Protein AF-A0A6L3ZX43-F1 (afdb_monomer_lite)

Foldseek 3Di:
DKAKEWEDEPDDDVVQVVVVVVCVVVVGDYHYDYCVPVVVSQVLCCVVPVDSDPGDMAMDPVPDRDHD

Sequence (68 aa):
MRQLVMYVRRNFCPYVGIARHVLDELGVPYREIDMDIDFAARERVVKWTGFLSVPTLVVAEVGEVVPY

Secondary structure (DSSP, 8-state):
-EEEEEEE-SS--HHHHHHHHHHHHTT--EEEEETTT-HHHHHHHHHHHSS--SSEEEEEETT--S--

Radius of gyration: 11.5 Å; chains: 1; bounding box: 31×18×30 Å

Structure (mmCIF, N/CA/C/O backbone):
data_AF-A0A6L3ZX43-F1
#
_entry.id   AF-A0A6L3ZX43-F1
#
loop_
_atom_site.group_PDB
_atom_site.id
_atom_site.type_symbol
_atom_site.label_atom_id
_atom_site.label_alt_id
_atom_site.label_comp_id
_atom_site.label_asym_id
_atom_site.label_entity_id
_atom_site.label_seq_id
_atom_site.pdbx_PDB_ins_code
_atom_site.Cartn_x
_atom_site.Cartn_y
_atom_site.Cartn_z
_atom_site.occupancy
_atom_site.B_iso_or_equiv
_atom_site.auth_seq_id
_atom_site.auth_comp_id
_atom_site.auth_asym_id
_atom_site.auth_atom_id
_atom_site.pdbx_PDB_model_num
ATOM 1 N N . MET A 1 1 ? -18.858 -6.905 2.109 1.00 87.25 1 MET A N 1
ATOM 2 C CA . MET A 1 1 ? -18.201 -6.376 3.337 1.00 87.25 1 MET A CA 1
ATOM 3 C C . MET A 1 1 ? -16.867 -5.816 2.893 1.00 87.25 1 MET A C 1
ATOM 5 O O . MET A 1 1 ? -16.254 -6.426 2.032 1.00 87.25 1 MET A O 1
ATOM 9 N N . ARG A 1 2 ? -16.413 -4.689 3.446 1.00 95.06 2 ARG A N 1
ATOM 10 C CA . ARG A 1 2 ? -15.233 -3.972 2.932 1.00 95.06 2 ARG A CA 1
ATOM 11 C C . ARG A 1 2 ? -13.997 -4.228 3.791 1.00 95.06 2 ARG A C 1
ATOM 13 O O . ARG A 1 2 ? -14.127 -4.438 4.994 1.00 95.06 2 ARG A O 1
ATOM 20 N N . GLN A 1 3 ? -12.824 -4.165 3.174 1.00 97.06 3 GLN A N 1
ATOM 21 C CA . GLN A 1 3 ? -11.512 -4.247 3.819 1.00 97.06 3 GLN A CA 1
ATOM 22 C C . GLN A 1 3 ? -10.560 -3.197 3.237 1.00 97.06 3 GLN A C 1
ATOM 24 O O . GLN A 1 3 ? -10.725 -2.770 2.093 1.00 97.06 3 GLN A O 1
ATOM 29 N N . LEU A 1 4 ? -9.545 -2.810 4.007 1.00 98.31 4 LEU A N 1
ATOM 30 C CA . LEU A 1 4 ? -8.450 -1.976 3.523 1.00 98.31 4 LEU A CA 1
ATOM 31 C C . LEU A 1 4 ? -7.333 -2.862 2.959 1.00 98.31 4 LEU A C 1
ATOM 33 O O . LEU A 1 4 ? -6.935 -3.848 3.579 1.00 98.31 4 LEU A O 1
ATOM 37 N N . VAL A 1 5 ? -6.810 -2.502 1.791 1.00 98.38 5 VAL A N 1
ATOM 38 C CA . VAL A 1 5 ? -5.686 -3.179 1.142 1.00 98.38 5 VAL A CA 1
ATOM 39 C C . VAL A 1 5 ? -4.571 -2.170 0.913 1.00 98.38 5 VAL A C 1
ATOM 41 O O . VAL A 1 5 ? -4.791 -1.108 0.332 1.00 98.38 5 VAL A O 1
ATOM 44 N N . MET A 1 6 ? -3.365 -2.515 1.356 1.00 98.31 6 MET A N 1
ATOM 45 C CA . MET A 1 6 ? -2.164 -1.711 1.177 1.00 98.31 6 MET A CA 1
ATOM 46 C C . MET A 1 6 ? -1.188 -2.421 0.244 1.00 98.31 6 MET A C 1
ATOM 48 O O . MET A 1 6 ? -0.669 -3.494 0.545 1.00 98.31 6 MET A O 1
ATOM 52 N N . TYR A 1 7 ? -0.905 -1.796 -0.888 1.00 98.06 7 TYR A N 1
ATOM 53 C CA . TYR A 1 7 ? 0.130 -2.231 -1.813 1.00 98.06 7 TYR A CA 1
ATOM 54 C C . TYR A 1 7 ? 1.491 -1.728 -1.331 1.00 98.06 7 TYR A C 1
ATOM 56 O O . TYR A 1 7 ? 1.681 -0.524 -1.125 1.00 98.06 7 TYR A O 1
ATOM 64 N N . VAL A 1 8 ? 2.430 -2.656 -1.152 1.00 97.62 8 VAL A N 1
ATOM 65 C CA . VAL A 1 8 ? 3.763 -2.421 -0.581 1.00 97.62 8 VAL A CA 1
ATOM 66 C C . VAL A 1 8 ? 4.860 -2.991 -1.482 1.00 97.62 8 VAL A C 1
ATOM 68 O O . VAL A 1 8 ? 4.594 -3.705 -2.447 1.00 97.62 8 VAL A O 1
ATOM 71 N N . ARG A 1 9 ? 6.116 -2.676 -1.164 1.00 93.69 9 ARG A N 1
ATOM 72 C CA . ARG A 1 9 ? 7.290 -3.353 -1.728 1.00 93.69 9 ARG A CA 1
ATOM 73 C C . ARG A 1 9 ? 8.139 -3.933 -0.609 1.00 93.69 9 ARG A C 1
ATOM 75 O O . ARG A 1 9 ? 8.064 -3.464 0.528 1.00 93.69 9 ARG A O 1
ATOM 82 N N . ARG A 1 10 ? 8.976 -4.910 -0.948 1.00 85.81 10 ARG A N 1
ATOM 83 C CA . ARG A 1 10 ? 9.917 -5.554 -0.029 1.00 85.81 10 ARG A CA 1
ATOM 84 C C . ARG A 1 10 ? 11.041 -4.614 0.393 1.00 85.81 10 ARG A C 1
ATOM 86 O O . ARG A 1 10 ? 11.485 -4.654 1.537 1.00 85.81 10 ARG A O 1
ATOM 93 N N . ASN A 1 11 ? 11.503 -3.768 -0.526 1.00 85.31 11 ASN A N 1
ATOM 94 C CA . ASN A 1 11 ? 12.529 -2.775 -0.218 1.00 85.31 11 ASN A CA 1
ATOM 95 C C . ASN A 1 11 ? 12.000 -1.716 0.757 1.00 85.31 11 ASN A C 1
ATOM 97 O O . ASN A 1 11 ? 10.856 -1.273 0.652 1.00 85.31 11 ASN A O 1
ATOM 101 N N . PHE A 1 12 ? 12.868 -1.279 1.673 1.00 84.94 12 PHE A N 1
ATOM 102 C CA . PHE A 1 12 ? 12.527 -0.300 2.701 1.00 84.94 12 PHE A CA 1
ATOM 103 C C . PHE A 1 12 ? 11.939 0.985 2.094 1.00 84.94 12 PHE A C 1
ATOM 105 O O . PHE A 1 12 ? 12.571 1.648 1.269 1.00 84.94 12 PHE A O 1
ATOM 112 N N . CYS A 1 13 ? 10.730 1.344 2.531 1.00 91.38 13 CYS A N 1
ATOM 113 C CA . CYS A 1 13 ? 10.065 2.599 2.204 1.00 91.38 13 CYS A CA 1
ATOM 114 C C . CYS A 1 13 ? 9.552 3.242 3.503 1.00 91.38 13 CYS A C 1
ATOM 116 O O . CYS A 1 13 ? 8.697 2.648 4.167 1.00 91.38 13 CYS A O 1
ATOM 118 N N . PRO A 1 14 ? 10.020 4.450 3.869 1.00 95.44 14 PRO A N 1
ATOM 119 C CA . PRO A 1 14 ? 9.613 5.090 5.120 1.00 95.44 14 PRO A CA 1
ATOM 120 C C . PRO A 1 14 ? 8.103 5.358 5.170 1.00 95.44 14 PRO A C 1
ATOM 122 O O . PRO A 1 14 ? 7.489 5.203 6.220 1.00 95.44 14 PRO A O 1
ATOM 125 N N . TYR A 1 15 ? 7.478 5.672 4.031 1.00 96.62 15 TYR A N 1
ATOM 126 C CA . TYR A 1 15 ? 6.040 5.934 3.964 1.00 96.62 15 TYR A CA 1
ATOM 127 C C . TYR A 1 15 ? 5.184 4.690 4.210 1.00 96.62 15 TYR A C 1
ATOM 129 O O . TYR A 1 15 ? 4.110 4.805 4.792 1.00 96.62 15 TYR A O 1
ATOM 137 N N . VAL A 1 16 ? 5.662 3.498 3.832 1.00 97.19 16 VAL A N 1
ATOM 138 C CA . VAL A 1 16 ? 4.985 2.237 4.181 1.00 97.19 16 VAL A CA 1
ATOM 139 C C . VAL A 1 16 ? 5.046 2.021 5.693 1.00 97.19 16 VAL A C 1
ATOM 141 O O . VAL A 1 16 ? 4.039 1.674 6.299 1.00 97.19 16 VAL A O 1
ATOM 144 N N . GLY A 1 17 ? 6.199 2.282 6.318 1.00 97.12 17 GLY A N 1
ATOM 145 C CA . GLY A 1 17 ? 6.346 2.213 7.776 1.00 97.12 17 GLY A CA 1
ATOM 146 C C . GLY A 1 17 ? 5.412 3.175 8.516 1.00 97.12 17 GLY A C 1
ATOM 147 O O . GLY A 1 17 ? 4.745 2.767 9.462 1.00 97.12 17 GLY A O 1
ATOM 148 N N . ILE A 1 18 ? 5.310 4.422 8.045 1.00 98.12 18 ILE A N 1
ATOM 149 C CA . ILE A 1 18 ? 4.382 5.421 8.596 1.00 98.12 18 ILE A CA 1
ATOM 150 C C . ILE A 1 18 ? 2.928 4.953 8.452 1.00 98.12 18 ILE A C 1
ATOM 152 O O . ILE A 1 18 ? 2.173 5.027 9.415 1.00 98.12 18 ILE A O 1
ATOM 156 N N . ALA A 1 19 ? 2.536 4.440 7.282 1.00 98.12 19 ALA A N 1
ATOM 157 C CA . ALA A 1 19 ? 1.174 3.958 7.061 1.00 98.12 19 ALA A CA 1
ATOM 158 C C . ALA A 1 19 ? 0.812 2.789 7.988 1.00 98.12 19 ALA A C 1
ATOM 160 O O . ALA A 1 19 ? -0.256 2.821 8.590 1.00 98.12 19 ALA A O 1
ATOM 161 N N . ARG A 1 20 ? 1.712 1.808 8.161 1.00 97.88 20 ARG A N 1
ATOM 162 C CA . ARG A 1 20 ? 1.531 0.709 9.127 1.00 97.88 20 ARG A CA 1
ATOM 163 C C . ARG A 1 20 ? 1.278 1.248 10.529 1.00 97.88 20 ARG A C 1
ATOM 165 O O . ARG A 1 20 ? 0.266 0.918 11.128 1.00 97.88 20 ARG A O 1
ATOM 172 N N . HIS A 1 21 ? 2.151 2.138 11.000 1.00 98.25 21 HIS A N 1
ATOM 173 C CA . HIS A 1 21 ? 2.051 2.708 12.339 1.00 98.25 21 HIS A CA 1
ATOM 174 C C . HIS A 1 21 ? 0.719 3.432 12.569 1.00 98.25 21 HIS A C 1
ATOM 176 O O . HIS A 1 21 ? 0.040 3.147 13.546 1.00 98.25 21 HIS A O 1
ATOM 182 N N . VAL A 1 22 ? 0.305 4.299 11.639 1.00 98.50 22 VAL A N 1
ATOM 183 C CA . VAL A 1 22 ? -0.975 5.021 11.741 1.00 98.50 22 VAL A CA 1
ATOM 184 C C . VAL A 1 22 ? -2.166 4.058 11.739 1.00 98.50 22 VAL A C 1
ATOM 186 O O . VAL A 1 22 ? -3.104 4.239 12.511 1.00 98.50 22 VAL A O 1
ATOM 189 N N . LEU A 1 23 ? -2.157 3.033 10.882 1.00 98.50 23 LEU A N 1
ATOM 190 C CA . LEU A 1 23 ? -3.247 2.054 10.824 1.00 98.50 23 LEU A CA 1
ATOM 191 C C . LEU A 1 23 ? -3.316 1.202 12.097 1.00 98.50 23 LEU A C 1
ATOM 193 O O . LEU A 1 23 ? -4.416 0.948 12.591 1.00 98.50 23 LEU A O 1
ATOM 197 N N . ASP A 1 24 ? -2.163 0.827 12.651 1.00 98.25 24 ASP A N 1
ATOM 198 C CA . ASP A 1 24 ? -2.060 0.082 13.905 1.00 98.25 24 ASP A CA 1
ATOM 199 C C . ASP A 1 24 ? -2.557 0.924 15.094 1.00 98.25 24 ASP A C 1
ATOM 201 O O . ASP A 1 24 ? -3.350 0.437 15.900 1.00 98.25 24 ASP A O 1
ATOM 205 N N . GLU A 1 25 ? -2.167 2.203 15.180 1.00 98.56 25 GLU A N 1
ATOM 206 C CA . GLU A 1 25 ? -2.639 3.138 16.216 1.00 98.56 25 GLU A CA 1
ATOM 207 C C . GLU A 1 25 ? -4.158 3.341 16.178 1.00 98.56 25 GLU A C 1
ATOM 209 O O . GLU A 1 25 ? -4.806 3.443 17.220 1.00 98.56 25 GLU A O 1
ATOM 214 N N . LEU A 1 26 ? -4.738 3.378 14.977 1.00 98.25 26 LEU A N 1
ATOM 215 C CA . LEU A 1 26 ? -6.179 3.528 14.778 1.00 98.25 26 LEU A CA 1
ATOM 216 C C . LEU A 1 26 ? -6.950 2.203 14.905 1.00 98.25 26 LEU A C 1
ATOM 218 O O . LEU A 1 26 ? -8.179 2.209 14.823 1.00 98.25 26 LEU A O 1
ATOM 222 N N . GLY A 1 27 ? -6.259 1.071 15.077 1.00 98.06 27 GLY A N 1
ATOM 223 C CA . GLY A 1 27 ? -6.878 -0.254 15.126 1.00 98.06 27 GLY A CA 1
ATOM 224 C C . GLY A 1 27 ? -7.589 -0.644 13.826 1.00 98.06 27 GLY A C 1
ATOM 225 O O . GLY A 1 27 ? -8.577 -1.380 13.860 1.00 98.06 27 GLY A O 1
ATOM 226 N N . VAL A 1 28 ? -7.130 -0.132 12.681 1.00 97.88 28 VAL A N 1
ATOM 227 C CA . VAL A 1 28 ? -7.736 -0.389 11.369 1.00 97.88 28 VAL A CA 1
ATOM 228 C C . VAL A 1 28 ? -7.103 -1.645 10.769 1.00 97.88 28 VAL A C 1
ATOM 230 O O . VAL A 1 28 ? -5.930 -1.607 10.407 1.00 97.88 28 VAL A O 1
ATOM 233 N N . PRO A 1 29 ? -7.840 -2.760 10.605 1.00 97.50 29 PRO A N 1
ATOM 234 C CA . PRO A 1 29 ? -7.290 -3.950 9.970 1.00 97.50 29 PRO A CA 1
ATOM 235 C C . PRO A 1 29 ? -7.073 -3.715 8.470 1.00 97.50 29 PRO A C 1
ATOM 237 O O . PRO A 1 29 ? -7.940 -3.176 7.775 1.00 97.50 29 PRO A O 1
ATOM 240 N N . TYR A 1 30 ? -5.933 -4.171 7.953 1.00 97.75 30 TYR A N 1
ATOM 241 C CA . TYR A 1 30 ? -5.595 -4.102 6.534 1.00 97.75 30 TYR A CA 1
ATOM 242 C C . TYR A 1 30 ? -4.884 -5.367 6.054 1.00 97.75 30 TYR A C 1
ATOM 244 O O . TYR A 1 30 ? -4.266 -6.099 6.826 1.00 97.75 30 TYR A O 1
ATOM 252 N N . ARG A 1 31 ? -4.966 -5.611 4.744 1.00 97.44 31 ARG A N 1
ATOM 253 C CA . ARG A 1 31 ? -4.215 -6.656 4.044 1.00 97.44 31 ARG A CA 1
ATOM 254 C C . ARG A 1 31 ? -3.086 -6.029 3.238 1.00 97.44 31 ARG A C 1
ATOM 256 O O . ARG A 1 31 ? -3.330 -5.135 2.433 1.00 97.44 31 ARG A O 1
ATOM 263 N N . GLU A 1 32 ? -1.873 -6.543 3.386 1.00 97.50 32 GLU A N 1
ATOM 264 C CA . GLU A 1 32 ? -0.755 -6.144 2.530 1.00 97.50 32 GLU A CA 1
ATOM 265 C C . GLU A 1 32 ? -0.665 -6.990 1.257 1.00 97.50 32 GLU A C 1
ATOM 267 O O . GLU A 1 32 ? -0.903 -8.201 1.277 1.00 97.50 32 GLU A O 1
ATOM 272 N N . ILE A 1 33 ? -0.288 -6.343 0.154 1.00 97.56 33 ILE A N 1
ATOM 273 C CA . ILE A 1 33 ? 0.045 -6.983 -1.121 1.00 97.56 33 ILE A CA 1
ATOM 274 C C . ILE A 1 33 ? 1.452 -6.547 -1.533 1.00 97.56 33 ILE A C 1
ATOM 276 O O . ILE A 1 33 ? 1.678 -5.377 -1.845 1.00 97.56 33 ILE A O 1
ATOM 280 N N . ASP A 1 34 ? 2.392 -7.494 -1.536 1.00 95.88 34 ASP A N 1
ATOM 281 C CA . ASP A 1 34 ? 3.775 -7.265 -1.964 1.00 95.88 34 ASP A CA 1
ATOM 282 C C . ASP A 1 34 ? 3.882 -7.311 -3.496 1.00 95.88 34 ASP A C 1
ATOM 284 O O . ASP A 1 34 ? 3.783 -8.373 -4.120 1.00 95.88 34 ASP A O 1
ATOM 288 N N . MET A 1 35 ? 4.104 -6.145 -4.105 1.00 95.50 35 MET A N 1
ATOM 289 C CA . MET A 1 35 ? 4.229 -5.991 -5.559 1.00 95.50 35 MET A CA 1
ATOM 290 C C . MET A 1 35 ? 5.549 -6.533 -6.123 1.00 95.50 35 MET A C 1
ATOM 292 O O . MET A 1 35 ? 5.695 -6.619 -7.343 1.00 95.50 35 MET A O 1
ATOM 296 N N . ASP A 1 36 ? 6.522 -6.861 -5.265 1.00 93.19 36 ASP A N 1
ATOM 297 C CA . ASP A 1 36 ? 7.769 -7.503 -5.693 1.00 93.19 36 ASP A CA 1
ATOM 298 C C . ASP A 1 36 ? 7.579 -9.019 -5.899 1.00 93.19 36 ASP A C 1
ATOM 300 O O . ASP A 1 36 ? 8.423 -9.666 -6.519 1.00 93.19 36 ASP A O 1
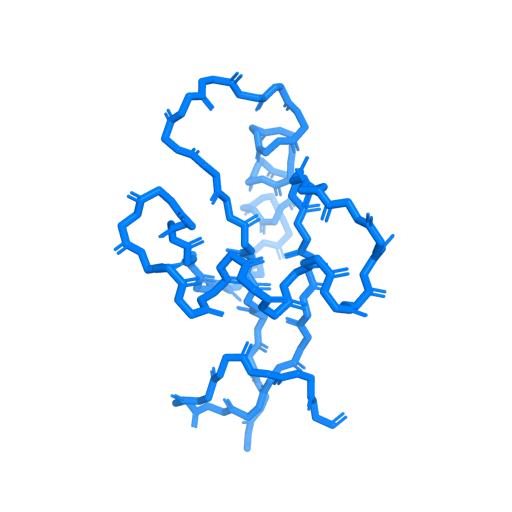ATOM 304 N N . ILE A 1 37 ? 6.465 -9.581 -5.407 1.00 94.81 37 ILE A N 1
ATOM 305 C CA . ILE A 1 37 ? 6.069 -10.987 -5.592 1.00 94.81 37 ILE A CA 1
ATOM 306 C C . ILE A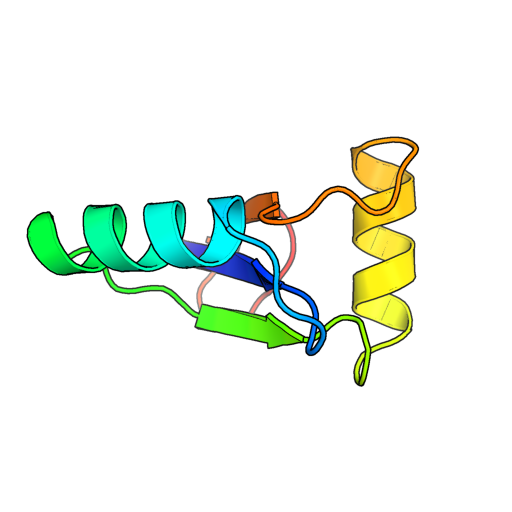 1 37 ? 4.895 -11.095 -6.574 1.00 94.81 37 ILE A C 1
ATOM 308 O O . ILE A 1 37 ? 4.909 -11.945 -7.464 1.00 94.81 37 ILE A O 1
ATOM 312 N N . ASP A 1 38 ? 3.875 -10.243 -6.426 1.00 95.19 38 ASP A N 1
ATOM 313 C CA . ASP A 1 38 ? 2.704 -10.214 -7.306 1.00 95.19 38 ASP A CA 1
ATOM 314 C C . ASP A 1 38 ? 2.908 -9.193 -8.440 1.00 95.19 38 ASP A C 1
ATOM 316 O O . ASP A 1 38 ? 2.644 -7.995 -8.306 1.00 95.19 38 ASP A O 1
ATOM 320 N N . PHE A 1 39 ? 3.352 -9.674 -9.602 1.00 95.31 39 PHE A N 1
ATOM 321 C CA . PHE A 1 39 ? 3.521 -8.828 -10.787 1.00 95.31 39 PHE A CA 1
ATOM 322 C C . PHE A 1 39 ? 2.200 -8.227 -11.287 1.00 95.31 39 PHE A C 1
ATOM 324 O O . PHE A 1 39 ? 2.196 -7.104 -11.790 1.00 95.31 39 PHE A O 1
ATOM 331 N N . ALA A 1 40 ? 1.067 -8.907 -11.094 1.00 96.62 40 ALA A N 1
ATOM 332 C CA . ALA A 1 40 ? -0.229 -8.347 -11.456 1.00 96.62 40 ALA A CA 1
ATOM 333 C C . ALA A 1 40 ? -0.602 -7.188 -10.515 1.00 96.62 40 ALA A C 1
ATOM 335 O O . ALA A 1 40 ? -1.183 -6.198 -10.957 1.00 96.62 40 ALA A O 1
ATOM 336 N N . ALA A 1 41 ? -0.240 -7.256 -9.228 1.00 96.31 41 ALA A N 1
ATOM 337 C CA . ALA A 1 41 ? -0.376 -6.129 -8.296 1.00 96.31 41 ALA A CA 1
ATOM 338 C C . ALA A 1 41 ? 0.423 -4.913 -8.747 1.00 96.31 41 ALA A C 1
ATOM 340 O O . ALA A 1 41 ? -0.087 -3.791 -8.732 1.00 96.3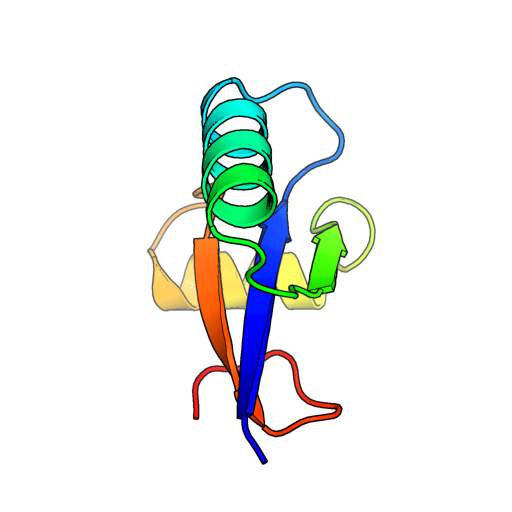1 41 ALA A O 1
ATOM 341 N N . ARG A 1 42 ? 1.654 -5.151 -9.198 1.00 96.12 42 ARG A N 1
ATOM 342 C CA . ARG A 1 42 ? 2.517 -4.113 -9.750 1.00 96.12 42 ARG A CA 1
ATOM 343 C C . ARG A 1 42 ? 1.860 -3.407 -10.938 1.00 96.12 42 ARG A C 1
ATOM 345 O O . ARG A 1 42 ? 1.804 -2.179 -10.959 1.00 96.12 42 ARG A O 1
ATOM 352 N N . GLU A 1 43 ? 1.338 -4.167 -11.899 1.00 97.50 43 GLU A N 1
ATOM 353 C CA . GLU A 1 43 ? 0.650 -3.618 -13.075 1.00 97.50 43 GLU A CA 1
ATOM 354 C C . GLU A 1 43 ? -0.591 -2.806 -12.699 1.00 97.50 43 GLU A C 1
ATOM 356 O O . GLU A 1 43 ? -0.802 -1.716 -13.235 1.00 97.50 43 GLU A O 1
ATOM 361 N N . ARG A 1 44 ? -1.385 -3.293 -11.735 1.00 96.69 44 ARG A N 1
ATOM 362 C CA . ARG A 1 44 ? -2.553 -2.567 -11.219 1.00 96.69 44 ARG A CA 1
ATOM 363 C C . ARG A 1 44 ? -2.164 -1.196 -10.668 1.00 96.69 44 ARG A C 1
ATOM 365 O O . ARG A 1 44 ? -2.761 -0.199 -11.064 1.00 96.69 44 ARG A O 1
ATOM 372 N N . VAL A 1 45 ? -1.139 -1.127 -9.818 1.00 96.56 45 VAL A N 1
ATOM 373 C CA . VAL A 1 45 ? -0.703 0.141 -9.206 1.00 96.56 45 VAL A CA 1
ATOM 374 C C . VAL A 1 45 ? -0.178 1.128 -10.245 1.00 96.56 45 VAL A C 1
ATOM 376 O O . VAL A 1 45 ? -0.529 2.309 -10.181 1.00 96.56 45 VAL A O 1
ATOM 379 N N . VAL A 1 46 ? 0.582 0.663 -11.244 1.00 97.19 46 VAL A N 1
ATOM 380 C CA . VAL A 1 46 ? 1.003 1.521 -12.368 1.00 97.19 46 VAL A CA 1
ATOM 381 C C . VAL A 1 46 ? -0.205 2.027 -13.142 1.00 97.19 46 VAL A C 1
ATOM 383 O O . VAL A 1 46 ? -0.272 3.211 -13.456 1.00 97.19 46 VAL A O 1
ATOM 386 N N . LYS A 1 47 ? -1.188 1.166 -13.417 1.00 97.06 47 LYS A N 1
ATOM 387 C CA . LYS A 1 47 ? -2.407 1.566 -14.127 1.00 97.06 47 LYS A CA 1
ATOM 388 C C . LYS A 1 47 ? -3.212 2.614 -13.355 1.00 97.06 47 LYS A C 1
ATOM 390 O O . LYS A 1 47 ? -3.772 3.511 -13.975 1.00 97.06 47 LYS A O 1
ATOM 395 N N . TRP A 1 48 ? -3.285 2.508 -12.030 1.00 95.81 48 TRP A N 1
ATOM 396 C CA . TRP A 1 48 ? -4.045 3.446 -11.200 1.00 95.81 48 TRP A CA 1
ATOM 397 C C . TRP A 1 48 ? -3.328 4.772 -10.976 1.00 95.81 48 TRP A C 1
ATOM 399 O O . TRP A 1 48 ? -3.973 5.815 -10.946 1.00 95.81 48 TRP A O 1
ATOM 409 N N . THR A 1 49 ? -2.010 4.736 -10.790 1.00 95.81 49 THR A N 1
ATOM 410 C CA . THR A 1 49 ? -1.253 5.899 -10.299 1.00 95.81 49 THR A CA 1
ATOM 411 C C . THR A 1 49 ? -0.296 6.491 -11.332 1.00 95.81 49 THR A C 1
ATOM 413 O O . THR A 1 49 ? 0.251 7.563 -11.103 1.00 95.81 49 THR A O 1
ATOM 416 N N . GLY A 1 50 ? -0.056 5.801 -12.451 1.00 96.19 50 GLY A N 1
ATOM 417 C CA . GLY A 1 50 ? 0.982 6.131 -13.434 1.00 96.19 50 GLY A CA 1
ATOM 418 C C . GLY A 1 50 ? 2.401 5.733 -13.009 1.00 96.19 50 GLY A C 1
ATOM 419 O O . GLY A 1 50 ? 3.321 5.797 -13.822 1.00 96.19 50 GLY A O 1
ATOM 420 N N . PHE A 1 51 ? 2.598 5.295 -11.761 1.00 93.19 51 PHE A N 1
ATOM 421 C CA . PHE A 1 51 ? 3.908 5.018 -11.170 1.00 93.19 51 PHE A CA 1
ATOM 422 C C . PHE A 1 51 ? 3.866 3.778 -10.267 1.00 93.19 51 PHE A C 1
ATOM 424 O O . PHE A 1 51 ? 2.830 3.163 -10.044 1.00 93.19 51 PHE A O 1
ATOM 431 N N . LEU A 1 52 ? 5.016 3.398 -9.712 1.00 91.31 52 LEU A N 1
ATOM 432 C CA . LEU A 1 52 ? 5.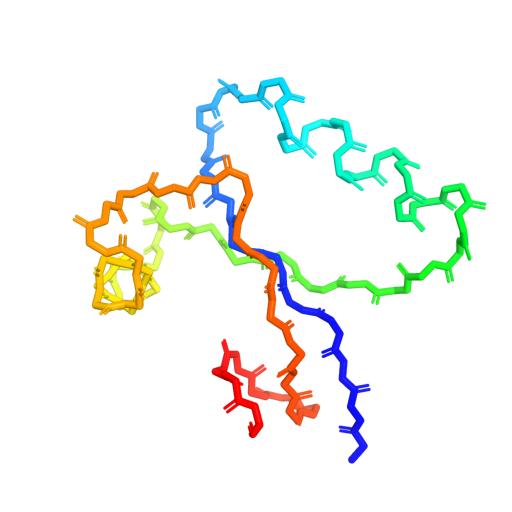106 2.364 -8.676 1.00 91.31 52 LEU A CA 1
ATOM 433 C C . LEU A 1 52 ? 5.078 2.992 -7.283 1.00 91.31 52 LEU A C 1
ATOM 435 O O . LEU A 1 52 ? 6.024 2.831 -6.506 1.00 91.31 52 LEU A O 1
ATOM 439 N N . SER A 1 53 ? 4.018 3.749 -7.012 1.00 92.44 53 SER A N 1
ATOM 440 C CA . SER A 1 53 ? 3.839 4.491 -5.767 1.00 92.44 53 SER A CA 1
ATOM 441 C C . SER A 1 53 ? 3.478 3.545 -4.625 1.00 92.44 53 SER A C 1
ATOM 443 O O . SER A 1 53 ? 2.478 2.830 -4.692 1.00 92.44 53 SER A O 1
ATOM 445 N N . VAL A 1 54 ? 4.290 3.543 -3.566 1.00 95.06 54 VAL A N 1
ATOM 446 C CA . VAL A 1 54 ? 3.989 2.832 -2.319 1.00 95.06 54 VAL A CA 1
ATOM 447 C C . VAL A 1 54 ? 4.132 3.761 -1.109 1.00 95.06 54 VAL A C 1
ATOM 449 O O . VAL A 1 54 ? 5.033 4.602 -1.110 1.00 95.06 54 VAL A O 1
ATOM 452 N N . PRO A 1 55 ? 3.291 3.598 -0.072 1.00 97.31 55 PRO A N 1
ATOM 453 C CA . PRO A 1 55 ? 2.121 2.717 -0.048 1.00 97.31 55 PRO A CA 1
ATOM 454 C C . PRO A 1 55 ? 1.018 3.223 -0.993 1.00 97.31 55 PRO A C 1
ATOM 456 O O . PRO A 1 55 ? 0.823 4.428 -1.131 1.00 97.31 55 PRO A O 1
ATOM 459 N N . THR A 1 56 ? 0.287 2.305 -1.631 1.00 97.88 56 THR A N 1
ATOM 460 C CA . THR A 1 56 ? -0.996 2.622 -2.287 1.00 97.88 56 THR A CA 1
ATOM 461 C C . THR A 1 56 ? -2.107 1.932 -1.510 1.00 97.88 56 THR A C 1
ATOM 463 O O . THR A 1 56 ? -2.096 0.711 -1.369 1.00 97.88 56 THR A O 1
ATOM 466 N N . LEU A 1 57 ? -3.047 2.714 -0.983 1.00 97.75 57 LEU A N 1
ATOM 467 C CA . LEU A 1 57 ? -4.161 2.232 -0.170 1.00 97.75 57 LEU A CA 1
ATOM 468 C C . LEU A 1 57 ? -5.441 2.220 -1.002 1.00 97.75 57 LEU A C 1
ATOM 470 O O . LEU A 1 57 ? -5.787 3.224 -1.620 1.00 97.75 57 LEU A O 1
ATOM 474 N N . VAL A 1 58 ? -6.152 1.098 -0.992 1.00 97.75 58 VAL A N 1
ATOM 475 C CA . VAL A 1 58 ? -7.467 0.962 -1.625 1.00 97.75 58 VAL A CA 1
ATOM 476 C C . VAL A 1 58 ? -8.414 0.267 -0.667 1.00 97.75 58 VAL A C 1
ATOM 478 O O . VAL A 1 58 ? -8.004 -0.568 0.137 1.00 97.75 58 VAL A O 1
ATOM 481 N N . VAL A 1 59 ? -9.696 0.580 -0.763 1.00 97.88 59 VAL A N 1
ATOM 482 C CA . VAL A 1 59 ? -10.727 -0.202 -0.091 1.00 97.88 59 VAL A CA 1
ATOM 483 C C . VAL A 1 59 ? -11.286 -1.185 -1.114 1.00 97.88 59 VAL A C 1
ATOM 485 O O . VAL A 1 59 ? -11.580 -0.794 -2.241 1.00 97.88 59 VAL A O 1
ATOM 488 N N . ALA A 1 60 ? -11.419 -2.446 -0.722 1.00 97.88 60 ALA A N 1
ATOM 489 C CA . ALA A 1 60 ? -11.874 -3.538 -1.577 1.00 97.88 60 ALA A CA 1
ATOM 490 C C . ALA A 1 60 ? -12.998 -4.322 -0.891 1.00 97.88 60 ALA A C 1
ATOM 492 O O . ALA A 1 60 ? -13.144 -4.268 0.337 1.00 97.88 60 ALA A O 1
ATOM 493 N N . GLU A 1 61 ? -13.764 -5.100 -1.655 1.00 97.94 61 GLU A N 1
ATOM 494 C CA . GLU A 1 61 ? -14.588 -6.153 -1.061 1.00 97.94 61 GLU A CA 1
ATOM 495 C C . GLU A 1 61 ? -13.695 -7.222 -0.402 1.00 97.94 61 GLU A C 1
ATOM 497 O O . GLU A 1 61 ? -12.534 -7.441 -0.772 1.00 97.94 61 GLU A O 1
ATOM 502 N N . VAL A 1 62 ? -14.213 -7.879 0.637 1.00 95.38 62 VAL A N 1
ATOM 503 C CA . VAL A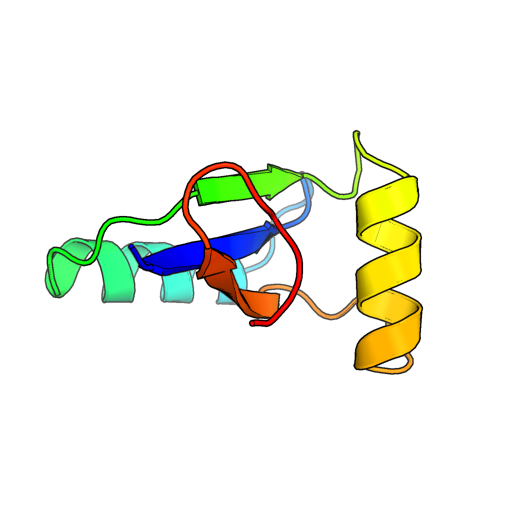 1 62 ? -13.501 -8.956 1.340 1.00 95.38 62 VAL A CA 1
ATOM 504 C C . VAL A 1 62 ? -13.173 -10.089 0.363 1.00 95.38 62 VAL A C 1
ATOM 506 O O . VAL A 1 62 ? -14.052 -10.626 -0.300 1.00 95.38 62 VAL A O 1
ATOM 509 N N . GLY A 1 63 ? -11.893 -10.458 0.301 1.00 94.62 63 GLY A N 1
ATOM 510 C CA . GLY A 1 63 ? -11.352 -11.444 -0.642 1.00 94.62 63 GLY A CA 1
ATOM 511 C C . GLY A 1 63 ? -10.747 -10.822 -1.904 1.00 94.62 63 GLY A C 1
ATOM 512 O O . GLY A 1 63 ? -9.839 -11.410 -2.492 1.00 94.62 63 GLY A O 1
ATOM 513 N N . GLU A 1 64 ? -11.154 -9.604 -2.258 1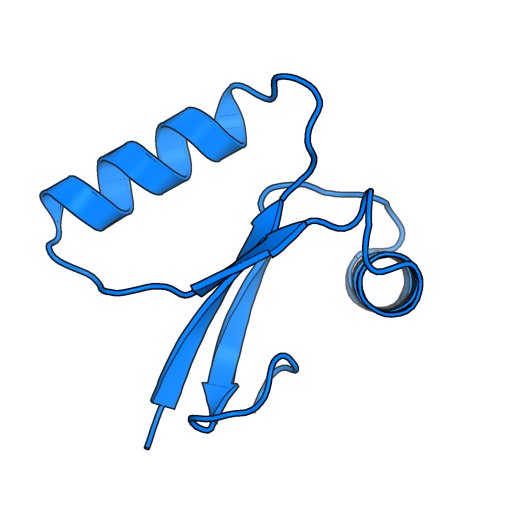.00 96.25 64 GLU A N 1
ATOM 514 C CA . GLU A 1 64 ? -10.624 -8.871 -3.405 1.00 96.25 64 GLU A CA 1
ATOM 515 C C . GLU A 1 64 ? -9.455 -7.958 -3.022 1.00 96.25 64 GLU A C 1
ATOM 517 O O . GLU A 1 64 ? -9.125 -7.766 -1.848 1.00 96.25 64 GLU A O 1
ATOM 522 N N . VAL A 1 65 ? -8.779 -7.425 -4.040 1.00 96.00 65 VAL A N 1
ATOM 523 C CA . VAL A 1 65 ? -7.620 -6.531 -3.881 1.00 96.00 65 VAL A CA 1
ATOM 524 C C . VAL A 1 65 ? -7.707 -5.289 -4.767 1.00 96.00 65 VAL A C 1
ATOM 526 O O . VAL A 1 65 ? -6.765 -4.504 -4.820 1.00 96.00 65 VAL A O 1
ATOM 529 N N . VAL A 1 66 ? -8.810 -5.103 -5.486 1.00 96.06 66 VAL A N 1
ATOM 530 C CA . VAL A 1 66 ? -9.042 -3.953 -6.368 1.00 96.06 66 VAL A CA 1
ATOM 531 C C . VAL A 1 66 ? -10.024 -2.975 -5.715 1.00 96.06 66 VAL A C 1
ATOM 533 O O . VAL A 1 66 ? -10.782 -3.406 -4.847 1.00 96.06 66 VAL A O 1
ATOM 536 N N . PRO A 1 67 ? -10.003 -1.680 -6.085 1.00 94.69 67 PRO A N 1
ATOM 537 C CA . PRO A 1 67 ? -10.988 -0.716 -5.606 1.00 94.69 67 PRO A CA 1
ATOM 538 C C . PRO A 1 67 ? -12.424 -1.194 -5.847 1.00 94.69 67 PRO A C 1
ATOM 540 O O . PRO A 1 67 ? -12.705 -1.717 -6.929 1.00 94.69 67 PRO A O 1
ATOM 543 N N . TYR A 1 68 ? -13.287 -1.003 -4.844 1.00 86.38 68 TYR A N 1
ATOM 544 C CA . TYR A 1 68 ? -14.734 -1.221 -4.953 1.00 86.38 68 TYR A CA 1
ATOM 545 C C . TYR A 1 68 ? -15.423 -0.192 -5.861 1.00 86.38 68 TYR A C 1
ATOM 547 O O . TYR A 1 68 ? -14.901 0.940 -5.997 1.00 86.38 68 TYR A O 1
#

pLDDT: mean 95.78, std 3.24, range [84.94, 98.56]